Protein AF-A0A968S8F8-F1 (afdb_monomer)

Radius of gyration: 19.29 Å; Cα contacts (8 Å, |Δi|>4): 75; chains: 1; bounding box: 46×24×51 Å

Mean predicted aligned error: 9.91 Å

Structure (mmCIF, N/CA/C/O backbone):
data_AF-A0A968S8F8-F1
#
_entry.id   AF-A0A968S8F8-F1
#
loop_
_atom_site.group_PDB
_atom_site.id
_atom_site.type_symbol
_atom_site.label_atom_id
_atom_site.label_alt_id
_atom_site.label_comp_id
_atom_site.label_asym_id
_atom_site.label_entity_id
_atom_site.label_seq_id
_atom_site.pdbx_PDB_ins_code
_atom_site.Cartn_x
_atom_site.Cartn_y
_atom_site.Cartn_z
_atom_site.occupancy
_atom_site.B_iso_or_equiv
_atom_site.auth_seq_id
_atom_site.auth_comp_id
_atom_site.auth_asym_id
_atom_site.auth_atom_id
_atom_site.pdbx_PDB_model_num
ATOM 1 N N . MET A 1 1 ? 34.194 -15.385 -37.477 1.00 37.72 1 MET A N 1
ATOM 2 C CA . MET A 1 1 ? 32.912 -14.654 -37.530 1.00 37.72 1 MET A CA 1
ATOM 3 C C . MET A 1 1 ? 32.803 -13.770 -36.300 1.00 37.72 1 MET A C 1
ATOM 5 O O . MET A 1 1 ? 32.628 -14.291 -35.208 1.00 37.72 1 MET A O 1
ATOM 9 N N . THR A 1 2 ? 32.964 -12.461 -36.459 1.00 42.53 2 THR A N 1
ATOM 10 C CA . THR A 1 2 ? 32.673 -11.464 -35.422 1.00 42.53 2 THR A CA 1
ATOM 11 C C . THR A 1 2 ? 31.156 -11.354 -35.275 1.00 42.53 2 THR A C 1
ATOM 13 O O . THR A 1 2 ? 30.474 -11.052 -36.253 1.00 42.53 2 THR A O 1
ATOM 16 N N . LYS A 1 3 ? 30.615 -11.655 -34.089 1.00 44.84 3 LYS A N 1
ATOM 17 C CA . LYS A 1 3 ? 29.237 -11.286 -33.749 1.00 44.84 3 LYS A CA 1
ATOM 18 C C . LYS A 1 3 ? 29.207 -9.764 -33.649 1.00 44.84 3 LYS A C 1
ATOM 20 O O . LYS A 1 3 ? 29.846 -9.194 -32.772 1.00 44.84 3 LYS A O 1
ATOM 25 N N . SER A 1 4 ? 28.557 -9.124 -34.610 1.00 44.78 4 SER A N 1
ATOM 26 C CA . SER A 1 4 ? 28.261 -7.700 -34.559 1.00 44.78 4 SER A CA 1
ATOM 27 C C . SER A 1 4 ? 27.131 -7.499 -33.552 1.00 44.78 4 SER A C 1
ATOM 29 O O . SER A 1 4 ? 25.963 -7.638 -33.899 1.00 44.78 4 SER A O 1
ATOM 31 N N . ASP A 1 5 ? 27.483 -7.240 -32.295 1.00 56.91 5 ASP A N 1
ATOM 32 C CA . ASP A 1 5 ? 26.573 -6.640 -31.322 1.00 56.91 5 ASP A CA 1
ATOM 33 C C . ASP A 1 5 ? 26.346 -5.181 -31.750 1.00 56.91 5 ASP A C 1
ATOM 35 O O . ASP A 1 5 ? 27.105 -4.280 -31.392 1.00 56.91 5 ASP A O 1
ATOM 39 N N . GLU A 1 6 ? 25.353 -4.949 -32.614 1.00 57.94 6 GLU A N 1
ATOM 40 C CA . GLU A 1 6 ? 24.930 -3.594 -32.970 1.00 57.94 6 GLU A CA 1
ATOM 41 C C . GLU A 1 6 ? 24.309 -2.909 -31.741 1.00 57.94 6 GLU A C 1
ATOM 43 O O . GLU A 1 6 ? 23.318 -3.405 -31.193 1.00 57.94 6 GLU A O 1
ATOM 48 N N . PRO A 1 7 ? 24.837 -1.756 -31.291 1.00 54.09 7 PRO A N 1
ATOM 49 C CA . PRO A 1 7 ? 24.257 -1.023 -30.186 1.00 54.09 7 PRO A CA 1
ATOM 50 C C . PRO A 1 7 ? 23.058 -0.246 -30.724 1.00 54.09 7 PRO A C 1
ATOM 52 O O . PRO A 1 7 ? 23.189 0.880 -31.207 1.00 54.09 7 PRO A O 1
ATOM 55 N N . GLY A 1 8 ? 21.867 -0.833 -30.627 1.00 53.09 8 GLY A N 1
ATOM 56 C CA . GLY A 1 8 ? 20.627 -0.066 -30.645 1.00 53.09 8 GLY A CA 1
ATOM 57 C C . GLY A 1 8 ? 20.660 0.937 -29.491 1.00 53.09 8 GLY A C 1
ATOM 58 O O . GLY A 1 8 ? 20.298 0.593 -28.375 1.00 53.09 8 GLY A O 1
ATOM 59 N N . SER A 1 9 ? 21.203 2.130 -29.760 1.00 62.44 9 SER A N 1
ATOM 60 C CA . SER A 1 9 ? 21.284 3.332 -28.922 1.00 62.44 9 SER A CA 1
ATOM 61 C C . SER A 1 9 ? 21.028 3.091 -27.430 1.00 62.44 9 SER A C 1
ATOM 63 O O . SER A 1 9 ? 19.885 3.143 -26.971 1.00 62.44 9 SER A O 1
ATOM 65 N N . ASN A 1 10 ? 22.099 2.913 -26.646 1.00 63.31 10 ASN A N 1
ATOM 66 C CA . ASN A 1 10 ? 22.047 2.846 -25.176 1.00 63.31 10 ASN A CA 1
ATOM 67 C C . ASN A 1 10 ? 21.105 3.900 -24.556 1.00 63.31 10 ASN A C 1
ATOM 69 O O . ASN A 1 10 ? 20.467 3.633 -23.543 1.00 63.31 10 ASN A O 1
ATOM 73 N N . GLY A 1 11 ? 20.976 5.082 -25.173 1.00 71.81 11 GLY A N 1
ATOM 74 C CA . GLY A 1 11 ? 20.048 6.129 -24.744 1.00 71.81 11 GLY A CA 1
ATOM 75 C C . GLY A 1 11 ? 18.566 5.760 -24.880 1.00 71.81 11 GLY A C 1
ATOM 76 O O . GLY A 1 11 ? 17.799 6.013 -23.957 1.00 71.81 11 GLY A O 1
ATOM 77 N N . GLN A 1 12 ? 18.153 5.127 -25.983 1.00 75.75 12 GLN A N 1
ATOM 78 C CA . GLN A 1 12 ? 16.763 4.692 -26.178 1.00 75.75 12 GLN A CA 1
ATOM 79 C C . GLN A 1 12 ? 16.384 3.584 -25.193 1.00 75.75 12 GLN A C 1
ATOM 81 O O . GLN A 1 12 ? 15.316 3.640 -24.581 1.00 75.75 12 GLN A O 1
ATOM 86 N N . MET A 1 13 ? 17.293 2.631 -24.980 1.00 78.19 13 MET A N 1
ATOM 87 C CA . MET A 1 13 ? 17.116 1.567 -23.996 1.00 78.19 13 MET A CA 1
ATOM 88 C C . MET A 1 13 ? 17.013 2.150 -22.578 1.00 78.19 13 MET A C 1
ATOM 90 O O . MET A 1 13 ? 16.063 1.847 -21.862 1.00 78.19 13 MET A O 1
ATOM 94 N N . LEU A 1 14 ? 17.914 3.061 -22.189 1.00 83.88 14 LEU A N 1
ATOM 95 C CA . LEU A 1 14 ? 17.862 3.747 -20.890 1.00 83.88 14 LEU A CA 1
ATOM 96 C C . LEU A 1 14 ? 16.552 4.518 -20.679 1.00 83.88 14 LEU A C 1
ATOM 98 O O . LEU A 1 14 ? 15.962 4.436 -19.604 1.00 83.88 14 LEU A O 1
ATOM 102 N N . SER A 1 15 ? 16.072 5.250 -21.686 1.00 83.69 15 SER A N 1
ATOM 103 C CA . SER A 1 15 ? 14.791 5.961 -21.606 1.00 83.69 15 SER A CA 1
ATOM 104 C C . SER A 1 15 ? 13.611 5.010 -21.406 1.00 83.69 15 SER A C 1
ATOM 106 O O . SER A 1 15 ? 12.719 5.302 -20.609 1.00 83.69 15 SER A O 1
ATOM 108 N N . GLN A 1 16 ? 13.615 3.863 -22.087 1.00 83.19 16 GLN A N 1
ATOM 109 C CA . GLN A 1 16 ? 12.584 2.842 -21.928 1.00 83.19 16 GLN A CA 1
ATOM 110 C C . GLN A 1 16 ? 12.603 2.241 -20.517 1.00 83.19 16 GLN A C 1
ATOM 112 O O . GLN A 1 16 ? 11.557 2.181 -19.876 1.00 83.19 16 GLN A O 1
ATOM 117 N N . TRP A 1 17 ? 13.778 1.883 -19.991 1.00 82.25 17 TRP A N 1
ATOM 118 C CA . TRP A 1 17 ? 13.917 1.381 -18.619 1.00 82.25 17 TRP A CA 1
ATOM 119 C C . TRP A 1 17 ? 13.448 2.390 -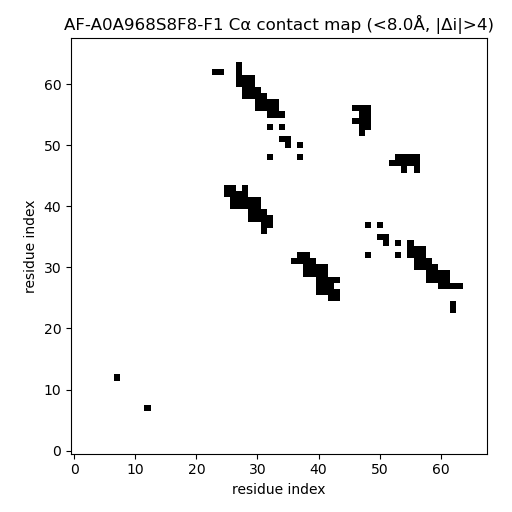17.570 1.00 82.25 17 TRP A C 1
ATOM 121 O O . TRP A 1 17 ? 12.708 2.022 -16.662 1.00 82.25 17 TRP A O 1
ATOM 131 N N . ARG A 1 18 ? 13.809 3.672 -17.715 1.00 84.44 18 ARG A N 1
ATOM 132 C CA . ARG A 1 18 ? 13.359 4.737 -16.801 1.00 84.44 18 ARG A CA 1
ATOM 133 C C . ARG A 1 18 ? 11.840 4.880 -1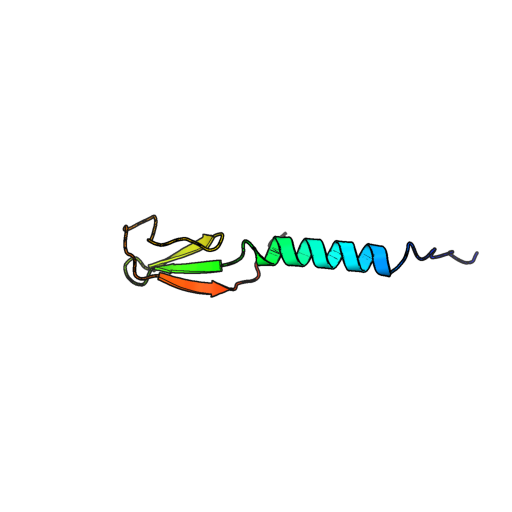6.794 1.00 84.44 18 ARG A C 1
ATOM 135 O O . ARG A 1 18 ? 11.256 4.987 -15.725 1.00 84.44 18 ARG A O 1
ATOM 142 N N . LYS A 1 19 ? 11.204 4.811 -17.967 1.00 83.12 19 LYS A N 1
ATOM 143 C CA . LYS A 1 19 ? 9.741 4.854 -18.080 1.00 83.12 19 LYS A CA 1
ATOM 144 C C . LYS A 1 19 ? 9.078 3.655 -17.395 1.00 83.12 19 LYS A C 1
ATOM 146 O O . LYS A 1 19 ? 8.063 3.819 -16.733 1.00 83.12 19 LYS A O 1
ATOM 151 N N . MET A 1 20 ? 9.649 2.459 -17.533 1.00 79.19 20 MET A N 1
ATOM 152 C CA . MET A 1 20 ? 9.132 1.259 -16.862 1.00 79.19 20 MET A CA 1
ATOM 153 C C . MET A 1 20 ? 9.279 1.344 -15.338 1.00 79.19 20 MET A C 1
ATOM 155 O O . MET A 1 20 ? 8.358 0.968 -14.621 1.00 79.19 20 MET A O 1
ATOM 159 N N . ILE A 1 21 ? 10.398 1.887 -14.853 1.00 77.31 21 ILE A N 1
ATOM 160 C CA . ILE A 1 21 ? 10.632 2.167 -13.429 1.00 77.31 21 ILE A CA 1
ATOM 161 C C . ILE A 1 21 ? 9.611 3.170 -12.890 1.00 77.31 21 ILE A C 1
ATOM 163 O O . ILE A 1 21 ? 9.010 2.918 -11.856 1.00 77.31 21 ILE A O 1
ATOM 167 N N . GLU A 1 22 ? 9.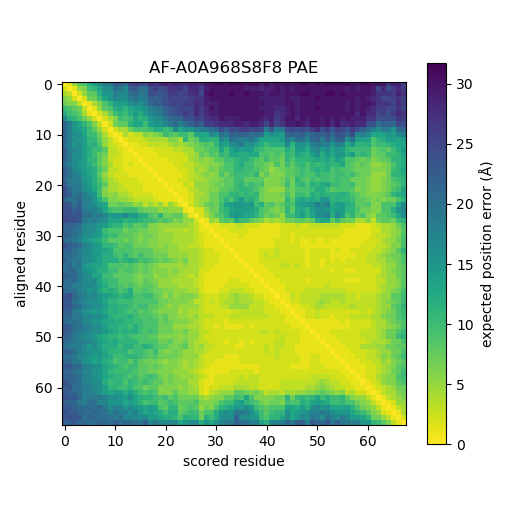362 4.263 -13.609 1.00 77.81 22 GLU A N 1
ATOM 168 C CA . GLU A 1 22 ? 8.384 5.281 -13.209 1.00 77.81 22 GLU A CA 1
ATOM 169 C C . GLU A 1 22 ? 6.957 4.708 -13.131 1.00 77.81 22 GLU A C 1
ATOM 171 O O . GLU A 1 22 ? 6.212 4.989 -12.193 1.00 77.81 22 GLU A O 1
ATOM 176 N N . ILE A 1 23 ? 6.589 3.840 -14.080 1.00 72.81 23 ILE A N 1
ATOM 177 C CA . ILE A 1 23 ? 5.306 3.121 -14.064 1.00 72.81 23 ILE A CA 1
ATOM 178 C C . ILE A 1 23 ? 5.223 2.154 -12.874 1.00 72.81 23 ILE A C 1
ATOM 180 O O . ILE A 1 23 ? 4.164 2.044 -12.251 1.00 72.81 23 ILE A O 1
ATOM 184 N N . ALA A 1 24 ? 6.318 1.462 -12.553 1.00 68.31 24 ALA A N 1
ATOM 185 C CA . ALA A 1 24 ? 6.381 0.557 -11.412 1.00 68.31 24 ALA A CA 1
ATOM 186 C C . ALA A 1 24 ? 6.282 1.324 -10.082 1.00 68.31 24 ALA A C 1
ATOM 188 O O . ALA A 1 24 ? 5.472 0.967 -9.234 1.00 68.31 24 ALA A O 1
ATOM 189 N N . GLU A 1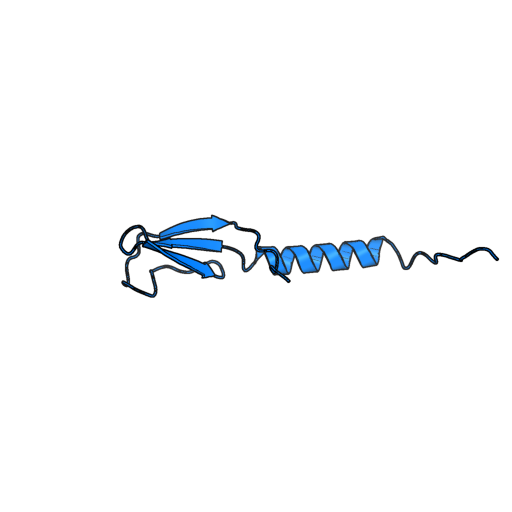 25 ? 7.020 2.425 -9.916 1.00 70.25 25 GLU A N 1
ATOM 190 C CA . GLU A 1 25 ? 6.986 3.246 -8.697 1.00 70.25 25 GLU A CA 1
ATOM 191 C C . GLU A 1 25 ? 5.592 3.810 -8.388 1.00 70.25 25 GLU A C 1
ATOM 193 O O . GLU A 1 25 ? 5.240 3.976 -7.219 1.00 70.25 25 GLU A O 1
ATOM 198 N N . HIS A 1 26 ? 4.765 4.069 -9.405 1.00 66.69 26 HIS A N 1
ATOM 199 C CA . HIS A 1 26 ? 3.450 4.678 -9.202 1.00 66.69 26 HIS A CA 1
ATOM 200 C C . HIS A 1 26 ? 2.421 3.755 -8.517 1.00 66.69 26 HIS A C 1
ATOM 202 O O . HIS A 1 26 ? 1.439 4.242 -7.959 1.00 66.69 26 HIS A O 1
ATOM 208 N N . ASN A 1 27 ? 2.629 2.434 -8.520 1.00 65.75 27 ASN A N 1
ATOM 209 C CA . ASN A 1 27 ? 1.605 1.453 -8.118 1.00 65.75 27 ASN A CA 1
ATOM 210 C C . ASN A 1 27 ? 1.964 0.637 -6.874 1.00 65.75 27 ASN A C 1
ATOM 212 O O . ASN A 1 27 ? 1.408 -0.430 -6.631 1.00 65.75 27 ASN A O 1
ATOM 216 N N . HIS A 1 28 ? 2.903 1.142 -6.089 1.00 79.75 28 HIS A N 1
ATOM 217 C CA . HIS A 1 28 ? 3.728 0.332 -5.208 1.00 79.75 28 HIS A CA 1
ATOM 218 C C . HIS A 1 28 ? 3.730 0.895 -3.780 1.00 79.75 28 HIS A C 1
ATOM 220 O O . HIS A 1 28 ? 4.775 1.078 -3.160 1.00 79.75 28 HIS A O 1
ATOM 226 N N . ILE A 1 29 ? 2.546 1.215 -3.248 1.00 88.31 29 ILE A N 1
ATOM 227 C CA . ILE A 1 29 ? 2.390 1.564 -1.834 1.00 88.31 29 ILE A CA 1
ATOM 228 C C . ILE A 1 29 ? 1.810 0.361 -1.105 1.00 88.31 29 ILE A C 1
ATOM 230 O O . ILE A 1 29 ? 0.671 -0.038 -1.350 1.00 88.31 29 ILE A O 1
ATOM 234 N N . PHE A 1 30 ? 2.600 -0.199 -0.198 1.00 91.00 30 PHE A N 1
ATOM 235 C CA . PHE A 1 30 ? 2.128 -1.166 0.774 1.00 91.00 30 PHE A CA 1
ATOM 236 C C . PHE A 1 30 ? 1.340 -0.433 1.851 1.00 91.00 30 PHE A C 1
ATOM 238 O O . PHE A 1 30 ? 1.829 0.537 2.435 1.00 91.00 30 PHE A O 1
ATOM 245 N N . TYR A 1 31 ? 0.132 -0.907 2.106 1.00 93.50 31 TYR A N 1
ATOM 246 C CA . TYR A 1 31 ? -0.767 -0.416 3.129 1.00 93.50 31 TYR A CA 1
ATOM 247 C C . TYR A 1 31 ? -0.968 -1.486 4.194 1.00 93.50 31 TYR A C 1
ATOM 249 O O . TYR A 1 31 ? -1.242 -2.641 3.876 1.00 93.50 31 TYR A O 1
ATOM 257 N N . HIS A 1 32 ? -0.904 -1.067 5.455 1.00 95.88 32 HIS A N 1
ATOM 258 C CA . HIS A 1 32 ? -1.249 -1.880 6.616 1.00 95.88 32 HIS A CA 1
ATOM 259 C C . HIS A 1 32 ? -2.288 -1.146 7.459 1.00 95.88 32 HIS A C 1
ATOM 261 O O . HIS A 1 32 ? -2.126 0.026 7.803 1.00 95.88 32 HIS A O 1
ATOM 267 N N . CYS A 1 33 ? -3.397 -1.814 7.770 1.00 97.75 33 CYS A N 1
ATOM 268 C CA . CYS A 1 33 ? -4.402 -1.264 8.669 1.00 97.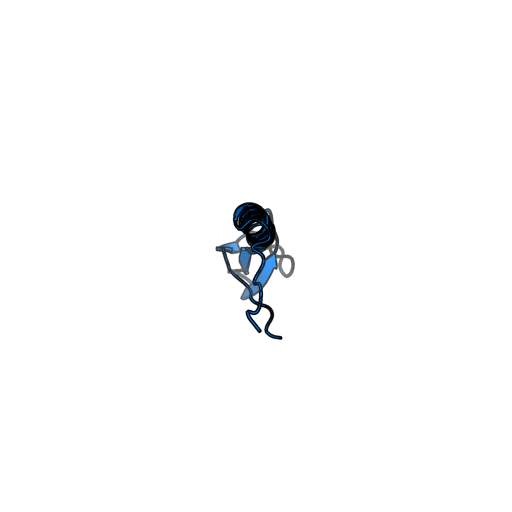75 33 CYS A CA 1
ATOM 269 C C . CYS A 1 33 ? -4.068 -1.621 10.117 1.00 97.75 33 CYS A C 1
ATOM 271 O O . CYS A 1 33 ? -4.130 -2.788 10.497 1.00 97.75 33 CYS A O 1
ATOM 273 N N . GLN A 1 34 ? -3.851 -0.613 10.963 1.00 97.31 34 GLN A N 1
ATOM 274 C CA . GLN A 1 34 ? -3.536 -0.836 12.379 1.00 97.31 34 GLN A CA 1
ATOM 275 C C . GLN A 1 34 ? -4.689 -1.492 13.164 1.00 97.31 34 GLN A C 1
ATOM 277 O O . GLN A 1 34 ? -4.455 -2.110 14.200 1.00 97.31 34 GLN A O 1
ATOM 282 N N . ASP A 1 35 ? -5.929 -1.396 12.672 1.00 97.44 35 ASP A N 1
ATOM 283 C CA . ASP A 1 35 ? -7.115 -1.863 13.403 1.00 97.44 35 ASP A CA 1
ATOM 284 C C . ASP A 1 35 ? -7.487 -3.304 13.099 1.00 97.44 35 ASP A C 1
ATOM 286 O O . ASP A 1 35 ? -7.765 -4.078 14.010 1.00 97.44 35 ASP A O 1
ATOM 290 N N . CYS A 1 36 ? -7.516 -3.663 11.815 1.00 97.00 36 CYS A N 1
ATOM 291 C CA . CYS A 1 36 ? -7.901 -5.007 11.386 1.00 97.00 36 CYS A CA 1
ATOM 292 C C . CYS A 1 36 ? -6.728 -5.842 10.874 1.00 97.00 36 CYS A C 1
ATOM 294 O O . CYS A 1 36 ? -6.942 -6.988 10.493 1.00 97.00 36 CYS A O 1
ATOM 296 N N . GLN A 1 37 ? -5.514 -5.278 10.862 1.00 97.31 37 GLN A N 1
ATOM 297 C CA . GLN A 1 37 ? -4.281 -5.938 10.420 1.00 97.31 37 GLN A CA 1
ATOM 298 C C . GLN A 1 37 ? -4.317 -6.407 8.957 1.00 97.31 37 GLN A C 1
ATOM 300 O O . GLN A 1 37 ? -3.534 -7.259 8.558 1.00 97.31 37 GLN A O 1
ATOM 305 N N . ALA A 1 38 ? -5.226 -5.859 8.144 1.00 96.56 38 ALA A N 1
ATOM 306 C CA . ALA A 1 38 ? -5.242 -6.122 6.713 1.00 96.56 38 ALA A CA 1
ATOM 307 C C . ALA A 1 38 ? -4.033 -5.466 6.034 1.00 96.56 38 ALA A C 1
ATOM 309 O O . ALA A 1 38 ? -3.684 -4.325 6.352 1.00 96.56 38 ALA A O 1
ATOM 310 N N . GLU A 1 39 ? -3.459 -6.176 5.069 1.00 94.00 39 GLU A N 1
ATOM 311 C CA . GLU A 1 39 ? -2.281 -5.776 4.304 1.00 94.00 39 GLU A CA 1
ATOM 312 C C . GLU A 1 39 ? -2.587 -5.864 2.811 1.00 94.00 39 GLU A C 1
ATOM 314 O O . GLU A 1 39 ? -3.201 -6.831 2.353 1.00 94.00 39 GLU A O 1
ATOM 319 N N . TRP A 1 40 ? -2.211 -4.842 2.047 1.00 92.25 40 TRP A N 1
ATOM 320 C CA . TRP A 1 40 ? -2.414 -4.827 0.599 1.00 92.25 40 TRP A CA 1
ATOM 321 C C . TRP A 1 40 ? -1.476 -3.842 -0.092 1.00 92.25 40 TRP A C 1
ATOM 323 O O . TRP A 1 40 ? -0.929 -2.937 0.532 1.00 92.25 40 TRP A O 1
ATOM 333 N N . VAL A 1 41 ? -1.325 -3.986 -1.408 1.00 88.88 41 VAL A N 1
ATOM 334 C CA . VAL A 1 41 ? -0.605 -3.026 -2.253 1.00 88.88 41 VAL A CA 1
ATOM 335 C C . VAL A 1 41 ? -1.614 -2.278 -3.116 1.00 88.88 41 VAL A C 1
ATOM 337 O O . VAL A 1 41 ? -2.517 -2.884 -3.692 1.00 88.88 41 VAL A O 1
ATOM 340 N N . ALA A 1 42 ? -1.490 -0.955 -3.182 1.00 88.06 42 ALA A N 1
ATOM 341 C CA . ALA A 1 42 ? -2.338 -0.112 -4.015 1.00 88.06 42 ALA A CA 1
ATOM 342 C C . ALA A 1 42 ? -1.596 1.142 -4.494 1.00 88.06 42 ALA A C 1
ATOM 344 O O . ALA A 1 42 ? -0.548 1.520 -3.966 1.00 88.06 42 ALA A O 1
ATOM 345 N N . SER A 1 43 ? -2.179 1.821 -5.482 1.00 86.00 43 SER A N 1
ATOM 346 C CA . SER A 1 43 ? -1.772 3.171 -5.870 1.00 86.00 43 SER A CA 1
ATOM 347 C C . SER A 1 43 ? -1.987 4.160 -4.707 1.00 86.00 43 SER A C 1
ATOM 349 O O . SER A 1 43 ? -2.863 3.950 -3.858 1.00 86.00 43 SER A O 1
ATOM 351 N N . PRO A 1 44 ? -1.217 5.261 -4.648 1.00 85.88 44 PRO A N 1
ATOM 352 C CA . PRO A 1 44 ? -1.402 6.285 -3.628 1.00 85.88 44 PRO A CA 1
ATOM 353 C C . PRO A 1 44 ? -2.811 6.892 -3.686 1.00 85.88 44 PRO A C 1
ATOM 355 O O . PRO A 1 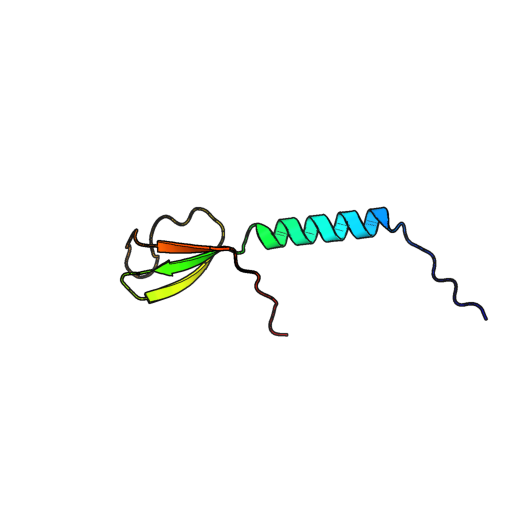44 ? -3.408 7.028 -4.750 1.00 85.88 44 PRO A O 1
ATOM 358 N N . GLY A 1 45 ? -3.324 7.311 -2.527 1.00 88.62 45 GLY A N 1
ATOM 359 C CA . GLY A 1 45 ? -4.631 7.973 -2.412 1.00 88.62 45 GLY A CA 1
ATOM 360 C C . GLY A 1 45 ? -5.691 7.175 -1.654 1.00 88.62 45 GLY A C 1
ATOM 361 O O . GLY A 1 45 ? -6.791 7.680 -1.452 1.00 88.62 45 GLY A O 1
ATOM 362 N N . VAL A 1 46 ? -5.368 5.972 -1.173 1.00 91.38 46 VAL A N 1
ATOM 363 C CA . VAL A 1 46 ? -6.242 5.237 -0.248 1.00 91.38 46 VAL A CA 1
ATOM 364 C C . VAL A 1 46 ? -6.332 5.989 1.084 1.00 91.38 46 VAL A C 1
ATOM 366 O O . VAL A 1 46 ? -5.309 6.280 1.708 1.00 91.38 46 VAL A O 1
ATOM 369 N N . THR A 1 47 ? -7.557 6.311 1.508 1.00 93.94 47 THR A N 1
ATOM 370 C CA . THR A 1 47 ? -7.841 7.087 2.730 1.00 93.94 47 THR A CA 1
ATOM 371 C C . THR A 1 47 ? -8.436 6.255 3.865 1.00 93.94 47 THR A C 1
ATOM 373 O O . THR A 1 47 ? -8.421 6.701 5.010 1.00 93.94 47 THR A O 1
ATOM 376 N N . ALA A 1 48 ? -8.944 5.055 3.571 1.00 96.25 48 ALA A N 1
ATOM 377 C CA . ALA A 1 48 ? -9.519 4.143 4.553 1.00 96.25 48 ALA A CA 1
ATOM 378 C C . ALA A 1 48 ? -9.309 2.679 4.145 1.00 96.25 48 ALA A C 1
ATOM 380 O O . ALA A 1 48 ? -9.194 2.358 2.963 1.00 96.25 48 ALA A O 1
ATOM 381 N N . CYS A 1 49 ? -9.267 1.790 5.134 1.00 96.50 49 CYS A N 1
ATOM 382 C CA . CYS A 1 49 ? -9.180 0.354 4.921 1.00 96.50 49 CYS A CA 1
ATOM 383 C C . CYS A 1 49 ? -10.464 -0.170 4.273 1.00 96.50 49 CYS A C 1
ATOM 385 O O . CYS A 1 49 ? -11.549 -0.011 4.830 1.00 96.50 49 CYS A O 1
ATOM 387 N N . SER A 1 50 ? -10.340 -0.879 3.153 1.00 92.88 50 SER A N 1
ATOM 388 C CA . SER A 1 50 ? -11.483 -1.486 2.460 1.00 92.88 50 SER A CA 1
ATOM 389 C C . SER A 1 50 ? -12.175 -2.589 3.270 1.00 92.88 50 SER A C 1
ATOM 391 O O . SER A 1 50 ? -13.333 -2.894 3.009 1.00 92.88 50 SER A O 1
ATOM 393 N N . ASN A 1 51 ? -11.481 -3.189 4.245 1.00 95.75 51 ASN A N 1
ATOM 394 C CA . ASN A 1 51 ? -12.008 -4.294 5.047 1.00 95.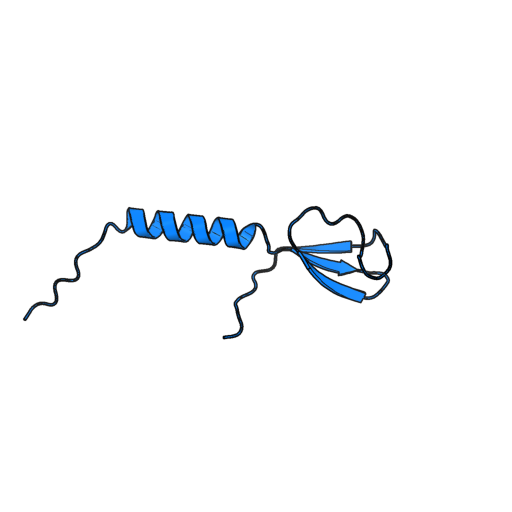75 51 ASN A CA 1
ATOM 395 C C . ASN A 1 51 ? -12.820 -3.817 6.265 1.00 95.75 51 ASN A C 1
ATOM 397 O O . ASN A 1 51 ? -13.883 -4.357 6.549 1.00 95.75 51 ASN A O 1
ATOM 401 N N . CYS A 1 52 ? -12.337 -2.800 6.991 1.00 96.75 52 CYS A N 1
ATOM 402 C CA . CYS A 1 52 ? -12.972 -2.332 8.234 1.00 96.75 52 CYS A CA 1
ATOM 403 C C . CYS A 1 52 ? -13.402 -0.856 8.228 1.00 96.75 52 CYS A C 1
ATOM 405 O O . CYS A 1 52 ? -13.970 -0.385 9.210 1.00 96.75 52 CYS A O 1
ATOM 407 N N . GLY A 1 53 ? -13.111 -0.103 7.164 1.00 96.62 53 GLY A N 1
ATOM 408 C CA . GLY A 1 53 ? -13.408 1.329 7.061 1.00 96.62 53 GLY A CA 1
ATOM 409 C C . GLY A 1 53 ? -12.508 2.238 7.904 1.00 96.62 53 GLY A C 1
ATOM 410 O O . GLY A 1 53 ? -12.714 3.450 7.918 1.00 96.62 53 GLY A O 1
ATOM 411 N N . SER A 1 54 ? -11.510 1.693 8.607 1.00 96.94 54 SER A N 1
ATOM 412 C CA . SER A 1 54 ? -10.628 2.495 9.458 1.00 96.94 54 SER A CA 1
ATOM 413 C C . SER A 1 54 ? -9.720 3.425 8.643 1.00 96.94 54 SER A C 1
ATOM 415 O O . SER A 1 54 ? -9.105 2.969 7.676 1.00 96.94 54 SER A O 1
ATOM 417 N N . PRO A 1 55 ? -9.545 4.693 9.060 1.00 96.75 55 PRO A N 1
ATOM 418 C CA . PRO A 1 55 ? -8.561 5.601 8.476 1.00 96.75 55 PRO A CA 1
ATOM 419 C C . PRO A 1 55 ? -7.134 5.386 9.019 1.00 96.75 55 PRO A C 1
ATOM 421 O O . PRO A 1 55 ? -6.207 6.065 8.580 1.00 96.75 55 PRO A O 1
ATOM 424 N N . ARG A 1 56 ? -6.929 4.482 9.993 1.00 97.19 56 ARG A N 1
ATOM 425 C CA . ARG A 1 56 ? -5.618 4.222 10.613 1.00 97.19 56 ARG A CA 1
ATOM 426 C C . ARG A 1 56 ? -4.773 3.301 9.736 1.00 97.19 56 ARG A C 1
ATOM 428 O O . ARG A 1 56 ? -4.704 2.092 9.96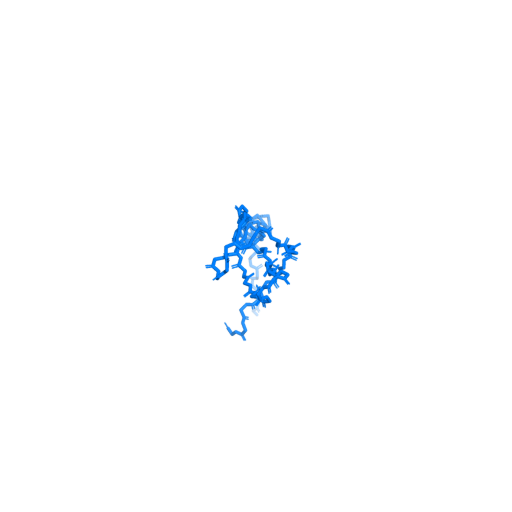6 1.00 97.19 56 ARG A O 1
ATOM 435 N N . LEU A 1 57 ? -4.176 3.896 8.707 1.00 96.56 57 LEU A N 1
ATOM 436 C CA . LEU A 1 57 ? -3.334 3.218 7.727 1.00 96.56 57 LEU A CA 1
ATOM 437 C C . LEU A 1 57 ? -1.863 3.604 7.894 1.00 96.56 57 LEU A C 1
ATOM 439 O O . LEU A 1 57 ? -1.517 4.786 7.851 1.00 96.56 57 LEU A O 1
ATOM 443 N N . GLU A 1 58 ? -0.998 2.603 8.000 1.00 95.88 58 GLU A N 1
ATOM 444 C CA . GLU A 1 58 ? 0.429 2.744 7.731 1.00 95.88 58 GLU A CA 1
ATOM 445 C C . GLU A 1 58 ? 0.685 2.529 6.246 1.00 95.88 58 GLU A C 1
ATOM 447 O O . GLU A 1 58 ? 0.019 1.723 5.595 1.00 95.88 58 GLU A O 1
ATOM 452 N N . ARG A 1 59 ? 1.637 3.289 5.700 1.00 92.62 59 ARG A N 1
ATOM 453 C CA . ARG A 1 59 ? 1.991 3.222 4.286 1.00 92.62 59 ARG A CA 1
ATOM 454 C C . ARG A 1 59 ? 3.496 3.246 4.100 1.00 92.62 59 ARG A C 1
ATOM 456 O O . ARG A 1 59 ? 4.177 4.096 4.674 1.00 92.62 59 ARG A O 1
ATOM 463 N N . ILE A 1 60 ? 3.992 2.343 3.270 1.00 89.75 60 ILE A N 1
ATOM 464 C CA . ILE A 1 60 ? 5.410 2.222 2.943 1.00 89.75 60 ILE A CA 1
ATOM 465 C C . ILE A 1 60 ? 5.514 2.017 1.434 1.00 89.75 60 ILE A C 1
ATOM 467 O O . ILE A 1 60 ? 4.813 1.181 0.871 1.00 89.75 60 ILE A O 1
ATOM 471 N N . SER A 1 61 ? 6.380 2.774 0.762 1.00 86.88 61 SER A N 1
ATOM 472 C CA . SER A 1 61 ? 6.701 2.489 -0.638 1.00 86.88 61 SER A CA 1
ATOM 473 C C . SER A 1 61 ? 7.395 1.128 -0.727 1.00 86.88 61 SER A C 1
ATOM 475 O O . SER A 1 61 ? 8.405 0.909 -0.059 1.00 86.88 61 SER A O 1
ATOM 477 N N . CYS A 1 62 ? 6.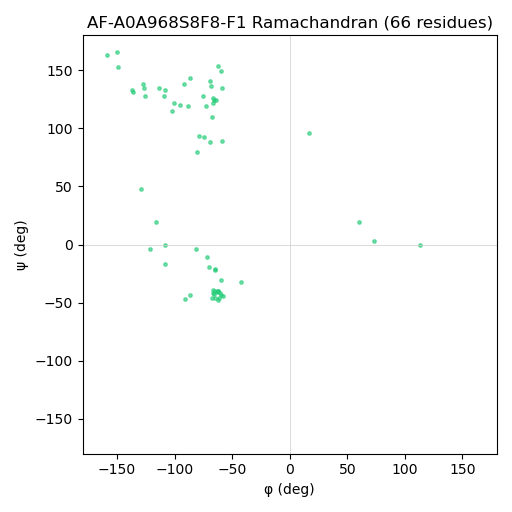868 0.213 -1.536 1.00 79.81 62 CYS A N 1
ATOM 478 C CA . CYS A 1 62 ? 7.344 -1.161 -1.647 1.00 79.81 62 CYS A CA 1
ATOM 479 C C . CYS A 1 62 ? 7.628 -1.537 -3.098 1.00 79.81 62 CYS A C 1
ATOM 481 O O . CYS A 1 62 ? 6.828 -1.274 -3.980 1.00 79.81 62 CYS A O 1
ATOM 483 N N . TRP A 1 63 ? 8.721 -2.240 -3.360 1.00 77.19 63 TRP A N 1
ATOM 484 C CA . TRP A 1 63 ? 8.944 -2.838 -4.673 1.00 77.19 63 TRP A CA 1
ATOM 485 C C . TRP A 1 63 ? 8.476 -4.289 -4.631 1.00 77.19 63 TRP A C 1
ATOM 487 O O . TRP A 1 63 ? 8.961 -5.065 -3.811 1.00 77.19 63 TRP A O 1
ATOM 497 N N . GLN A 1 64 ? 7.507 -4.642 -5.475 1.00 64.81 64 GLN A N 1
ATOM 498 C CA . GLN A 1 64 ? 7.100 -6.029 -5.685 1.00 64.81 64 GLN A CA 1
ATOM 499 C C . GLN A 1 64 ? 7.744 -6.516 -6.979 1.00 64.81 64 GLN A C 1
ATOM 501 O O . GLN A 1 64 ? 7.560 -5.915 -8.039 1.00 64.81 64 GLN A O 1
ATOM 506 N N . PHE A 1 65 ? 8.530 -7.581 -6.878 1.00 60.84 65 PHE A N 1
ATOM 507 C CA . PHE A 1 65 ? 8.946 -8.347 -8.041 1.00 60.84 65 PHE A CA 1
ATOM 508 C C . PHE A 1 65 ? 7.922 -9.470 -8.224 1.00 60.84 65 PHE A C 1
ATOM 510 O O . PHE A 1 65 ? 7.480 -10.024 -7.218 1.00 60.84 65 PHE A O 1
ATOM 517 N N . PRO A 1 66 ? 7.496 -9.781 -9.457 1.00 60.41 66 PRO A N 1
ATOM 518 C CA . PRO A 1 66 ? 6.709 -10.984 -9.687 1.00 60.41 66 PRO A CA 1
ATOM 519 C C . PRO A 1 66 ? 7.527 -12.200 -9.236 1.00 60.41 66 PRO A C 1
ATOM 521 O O . PRO A 1 66 ? 8.724 -12.271 -9.520 1.00 60.41 66 PRO A O 1
ATOM 524 N N . ASP A 1 67 ? 6.889 -13.114 -8.505 1.00 64.44 67 ASP A N 1
ATOM 525 C CA . ASP A 1 67 ? 7.546 -14.321 -7.992 1.00 64.44 67 ASP A CA 1
ATOM 526 C C . ASP A 1 67 ? 7.855 -15.361 -9.098 1.00 64.44 67 ASP A C 1
ATOM 528 O O . ASP A 1 67 ? 8.643 -16.268 -8.848 1.00 64.44 67 ASP A O 1
ATOM 532 N N . ASP A 1 68 ? 7.326 -15.200 -10.323 1.00 54.97 68 ASP A N 1
ATOM 533 C CA . ASP A 1 68 ? 7.638 -15.986 -11.536 1.00 54.97 68 ASP A CA 1
ATOM 534 C C . ASP A 1 68 ? 7.396 -15.176 -12.830 1.00 54.97 68 ASP A C 1
ATOM 536 O O . ASP A 1 68 ? 6.456 -14.340 -12.853 1.00 54.97 68 ASP A O 1
#

pLDDT: mean 80.19, std 16.24, range [37.72, 97.75]

Solvent-accessible surface area (backbone atoms only — not comparable to full-atom values): 4348 Å² total; per-residue (Å²): 133,84,82,81,81,74,78,77,48,70,64,61,53,51,55,52,52,52,51,53,49,53,59,51,64,58,49,24,30,35,37,38,27,79,84,81,68,50,70,51,72,38,50,83,82,79,69,50,37,92,87,78,63,45,62,56,63,48,78,44,85,43,90,82,74,77,94,120

Sequence (68 aa):
MTKSDEPGSNGQMLSQWRKMIEIAEHNHIFYHCQDCQAEWVASPGVTACSNCGSPRLERISCWQFPDD

Secondary structure (DSSP, 8-state):
---------HHHHHHHHHHHHHHHHTT-EEEEETTT--EEEE-TT--S-TTT----EEEEE-PPPP--

Nearest PDB structures (foldseek):
  1b71-assembly1_A  TM=5.077E-01  e=1.280E-01  Nitratidesulfovibrio vulgaris str. Hildenborough
  8svo-assembly1_A  TM=3.870E-01  e=2.761E+00  Homo sapiens
  4j5w-assembly1_A  TM=2.379E-01  e=1.637E+00  Homo sapiens
  8f5y-assembly1_A  TM=1.967E-01  e=1.865E+00  Homo sapiens

Foldseek 3Di:
DDDPPDPPDPVVVVVVVVVVVVVQQQFFKWKAAPPPRDIDTGGPDDQADPPPRHSRIDIDGHGDDPPD